Protein AF-A0A1B0A4A1-F1 (afdb_monomer)

Mean predicted aligned error: 11.74 Å

Structure (mmCIF, N/CA/C/O backbone):
data_AF-A0A1B0A4A1-F1
#
_entry.id   AF-A0A1B0A4A1-F1
#
loop_
_atom_site.group_PDB
_atom_site.id
_atom_site.type_symbol
_atom_site.label_atom_id
_atom_site.label_alt_id
_atom_site.label_comp_id
_atom_site.label_asym_id
_atom_site.label_entity_id
_atom_site.label_seq_id
_atom_site.pdbx_PDB_ins_code
_atom_site.Cartn_x
_atom_site.Cartn_y
_atom_site.Cartn_z
_atom_site.occupancy
_atom_site.B_iso_or_equiv
_atom_site.auth_seq_id
_atom_site.auth_comp_id
_atom_site.auth_asym_id
_atom_site.auth_atom_id
_atom_site.pdbx_PDB_model_num
ATOM 1 N N . MET A 1 1 ? -18.736 -12.044 -18.537 1.00 41.12 1 MET A N 1
ATOM 2 C CA . MET A 1 1 ? -18.607 -11.237 -17.303 1.00 41.12 1 MET A CA 1
ATOM 3 C C . MET A 1 1 ? -17.213 -10.632 -17.274 1.00 41.12 1 MET A C 1
ATOM 5 O O . MET A 1 1 ? -16.289 -11.232 -16.744 1.00 41.12 1 MET A O 1
ATOM 9 N N . VAL A 1 2 ? -17.040 -9.490 -17.939 1.00 41.19 2 VAL A N 1
ATOM 10 C CA . VAL A 1 2 ? -15.781 -8.736 -17.920 1.00 41.19 2 VAL A CA 1
ATOM 11 C C . VAL A 1 2 ? -15.839 -7.877 -16.665 1.00 41.19 2 VAL A C 1
ATOM 13 O O . VAL A 1 2 ? -16.572 -6.895 -16.604 1.00 41.19 2 VAL A O 1
ATOM 16 N N . MET A 1 3 ? -15.189 -8.375 -15.616 1.00 53.53 3 MET A N 1
ATOM 17 C CA . MET A 1 3 ? -15.174 -7.781 -14.285 1.00 53.53 3 MET A CA 1
ATOM 18 C C . MET A 1 3 ? -14.622 -6.361 -14.369 1.00 53.53 3 MET A C 1
ATOM 20 O O . MET A 1 3 ? -13.596 -6.142 -15.008 1.00 53.53 3 MET A O 1
ATOM 24 N N . ILE A 1 4 ? -15.260 -5.419 -13.679 1.00 61.72 4 ILE A N 1
ATOM 25 C CA . ILE A 1 4 ? -14.783 -4.040 -13.501 1.00 61.72 4 ILE A CA 1
ATOM 26 C C . ILE A 1 4 ? -13.276 -3.992 -13.177 1.00 61.72 4 ILE A C 1
ATOM 28 O O . ILE A 1 4 ? -12.560 -3.156 -13.715 1.00 61.72 4 ILE A O 1
ATOM 32 N N . GLY A 1 5 ? -12.759 -4.972 -12.426 1.00 56.25 5 GLY A N 1
ATOM 33 C CA . GLY A 1 5 ? -11.329 -5.110 -12.136 1.00 56.25 5 GLY A CA 1
ATOM 34 C C . GLY A 1 5 ? -10.420 -5.286 -13.361 1.00 56.25 5 GLY A C 1
ATOM 35 O O . GLY A 1 5 ? -9.308 -4.777 -13.353 1.00 56.25 5 GLY A O 1
ATOM 36 N N . GLY A 1 6 ? -10.869 -5.942 -14.436 1.00 55.31 6 GLY A N 1
ATOM 37 C CA . GLY A 1 6 ? -10.082 -6.078 -15.670 1.00 55.31 6 GLY A CA 1
ATOM 38 C C . GLY A 1 6 ? -9.946 -4.758 -16.433 1.00 55.31 6 GLY A C 1
ATOM 39 O O . GLY A 1 6 ? -8.881 -4.457 -16.966 1.00 55.31 6 GLY A O 1
ATOM 40 N N . ILE A 1 7 ? -11.004 -3.940 -16.425 1.00 72.06 7 ILE A N 1
ATOM 41 C CA . ILE A 1 7 ? -10.991 -2.592 -17.013 1.00 72.06 7 ILE A CA 1
ATOM 42 C C . ILE A 1 7 ? -10.063 -1.685 -16.197 1.00 72.06 7 ILE A C 1
ATOM 44 O O . ILE A 1 7 ? -9.218 -0.998 -16.764 1.00 72.06 7 ILE A O 1
ATOM 48 N N . LEU A 1 8 ? -10.165 -1.737 -14.867 1.00 69.31 8 LEU A N 1
ATOM 49 C CA . LEU A 1 8 ? -9.322 -0.946 -13.968 1.00 69.31 8 LEU A CA 1
ATOM 50 C C . LEU A 1 8 ? -7.841 -1.355 -14.049 1.00 69.31 8 LEU A C 1
ATOM 52 O O . LEU A 1 8 ? -6.975 -0.489 -14.138 1.00 69.31 8 LEU A O 1
ATOM 56 N N . MET A 1 9 ? -7.543 -2.656 -14.139 1.00 64.19 9 MET A N 1
ATOM 57 C CA . MET A 1 9 ? -6.180 -3.155 -14.360 1.00 64.19 9 MET A CA 1
ATOM 58 C C . MET A 1 9 ? -5.611 -2.680 -15.707 1.00 64.19 9 MET A C 1
ATOM 60 O O . MET A 1 9 ? -4.438 -2.318 -15.796 1.00 64.19 9 MET A O 1
ATOM 64 N N . PHE A 1 10 ? -6.431 -2.649 -16.764 1.00 69.12 10 PHE A N 1
ATOM 65 C CA . PHE A 1 10 ? -6.017 -2.118 -18.063 1.00 69.12 10 PHE A CA 1
ATOM 66 C C . PHE A 1 10 ? -5.712 -0.615 -17.998 1.00 69.12 10 PHE A C 1
ATOM 68 O O . PHE A 1 10 ? -4.720 -0.182 -18.592 1.00 69.12 10 PHE A O 1
ATOM 75 N N . MET A 1 11 ? -6.521 0.167 -17.272 1.00 69.31 11 MET A N 1
ATOM 76 C CA . MET A 1 11 ? -6.280 1.600 -17.066 1.00 69.31 11 MET A CA 1
ATOM 77 C C . MET A 1 11 ? -4.970 1.851 -16.311 1.00 69.31 11 MET A C 1
ATOM 79 O O . MET A 1 11 ? -4.174 2.675 -16.761 1.00 69.31 11 MET A O 1
ATOM 83 N N . ASP A 1 12 ? -4.689 1.093 -15.249 1.00 70.88 12 ASP A N 1
ATOM 84 C CA . ASP A 1 12 ? -3.421 1.200 -14.515 1.00 70.88 12 ASP A CA 1
ATOM 85 C C . ASP A 1 12 ? -2.209 0.854 -15.388 1.00 70.88 12 ASP A C 1
ATOM 87 O O . ASP A 1 12 ? -1.181 1.530 -15.343 1.00 70.88 12 ASP A O 1
ATOM 91 N N . ARG A 1 13 ? -2.333 -0.163 -16.245 1.00 66.69 13 ARG A N 1
ATOM 92 C CA . ARG A 1 13 ? -1.213 -0.622 -17.073 1.00 66.69 13 ARG A CA 1
ATOM 93 C C . ARG A 1 13 ? -0.955 0.248 -18.305 1.00 66.69 13 ARG A C 1
ATOM 95 O O . ARG A 1 13 ? 0.195 0.435 -18.672 1.00 66.69 13 ARG A O 1
ATOM 102 N N . ASN A 1 14 ? -1.996 0.778 -18.949 1.00 68.19 14 ASN A N 1
ATOM 103 C CA . ASN A 1 14 ? -1.857 1.484 -20.234 1.00 68.19 14 ASN A CA 1
ATOM 104 C C . ASN A 1 14 ? -1.990 3.006 -20.116 1.00 68.19 14 ASN A C 1
ATOM 106 O O . ASN A 1 14 ? -1.409 3.742 -20.916 1.00 68.19 14 ASN A O 1
ATOM 110 N N . TYR A 1 15 ? -2.765 3.489 -19.143 1.00 64.75 15 TYR A N 1
ATOM 111 C CA . TYR A 1 15 ? -3.116 4.904 -19.029 1.00 64.75 15 TYR A CA 1
ATOM 112 C C . TYR A 1 15 ? -2.288 5.620 -17.958 1.00 64.75 15 TYR A C 1
ATOM 114 O O . TYR A 1 15 ? -1.782 6.715 -18.197 1.00 64.75 15 TYR A O 1
ATOM 122 N N . VAL A 1 16 ? -2.104 4.981 -16.800 1.00 65.50 16 VAL A N 1
ATOM 123 C CA . VAL A 1 16 ? -1.441 5.574 -15.628 1.00 65.50 16 VAL A CA 1
ATOM 124 C C . VAL A 1 16 ? 0.080 5.628 -15.797 1.00 65.50 16 VAL A C 1
ATOM 126 O O . VAL A 1 16 ? 0.679 6.676 -15.556 1.00 65.50 16 VAL A O 1
ATOM 129 N N . GLN A 1 17 ? 0.704 4.561 -16.317 1.00 58.97 17 GLN A N 1
ATOM 130 C CA . GLN A 1 17 ? 2.160 4.508 -16.542 1.00 58.97 17 GLN A CA 1
ATOM 131 C C . GLN A 1 17 ? 2.690 5.617 -17.473 1.00 58.97 17 GLN A C 1
ATOM 133 O O . GLN A 1 17 ? 3.850 6.003 -17.363 1.00 58.97 17 GLN A O 1
ATOM 138 N N . ASN A 1 18 ? 1.845 6.149 -18.363 1.00 56.91 18 ASN A N 1
ATOM 139 C CA . ASN A 1 18 ? 2.233 7.138 -19.372 1.00 56.91 18 ASN A CA 1
ATOM 140 C C . ASN A 1 18 ? 1.944 8.594 -18.976 1.00 56.91 18 ASN A C 1
ATOM 142 O O . ASN A 1 18 ? 2.337 9.501 -19.708 1.00 56.91 18 ASN A O 1
ATOM 146 N N . ARG A 1 19 ? 1.219 8.842 -17.876 1.00 59.88 19 ARG A N 1
ATOM 147 C CA . ARG A 1 19 ? 0.721 10.190 -17.538 1.00 59.88 19 ARG A CA 1
ATOM 148 C C . ARG A 1 19 ? 1.053 10.682 -16.132 1.00 59.88 19 ARG A C 1
ATOM 150 O O . ARG A 1 19 ? 0.580 11.752 -15.771 1.00 59.88 19 ARG A O 1
ATOM 157 N N . ASP A 1 20 ? 1.859 9.939 -15.376 1.00 63.09 20 ASP A N 1
ATOM 158 C CA . ASP A 1 20 ? 2.263 10.287 -14.001 1.00 63.09 20 ASP A CA 1
ATOM 159 C C . ASP A 1 20 ? 1.067 10.629 -13.088 1.00 63.09 20 ASP A C 1
ATOM 161 O O . ASP A 1 20 ? 1.114 11.506 -12.229 1.00 63.09 20 ASP A O 1
ATOM 165 N N . VAL A 1 21 ? -0.055 9.947 -13.323 1.00 72.56 21 VAL A N 1
ATOM 166 C CA . VAL A 1 21 ? -1.274 10.065 -12.518 1.00 72.56 21 VAL A CA 1
ATOM 167 C C . VAL A 1 21 ? -1.310 8.958 -11.466 1.00 72.56 21 VAL A C 1
ATOM 169 O O . VAL A 1 21 ? -0.591 7.966 -11.562 1.00 72.56 21 VAL A O 1
ATOM 172 N N . GLU A 1 22 ? -2.133 9.122 -10.432 1.00 68.38 22 GLU A N 1
ATOM 173 C CA . GLU A 1 22 ? -2.348 8.065 -9.441 1.00 68.38 22 GLU A CA 1
ATOM 174 C C . GLU A 1 22 ? -2.987 6.834 -10.086 1.00 68.38 22 GLU A C 1
ATOM 176 O O . GLU A 1 22 ? -3.870 6.954 -10.937 1.00 68.38 22 GLU A O 1
ATOM 181 N N . ASN A 1 23 ? -2.566 5.647 -9.644 1.00 75.00 23 ASN A N 1
ATOM 182 C CA . ASN A 1 23 ? -3.240 4.410 -10.020 1.00 75.00 23 ASN A CA 1
ATOM 183 C C . ASN A 1 23 ? -4.640 4.342 -9.390 1.00 75.00 23 ASN A C 1
ATOM 185 O O . ASN A 1 23 ? -4.958 5.058 -8.436 1.00 75.00 23 ASN A O 1
ATOM 189 N N . VAL A 1 24 ? -5.488 3.471 -9.927 1.00 79.12 24 VAL A N 1
ATOM 190 C CA . VAL A 1 24 ? -6.884 3.320 -9.510 1.00 79.12 24 VAL A CA 1
ATOM 191 C C . VAL A 1 24 ? -6.991 2.998 -8.020 1.00 79.12 24 VAL A C 1
ATOM 193 O O . VAL A 1 24 ? -7.888 3.510 -7.353 1.00 79.12 24 VAL A O 1
ATOM 196 N N . TYR A 1 25 ? -6.074 2.192 -7.480 1.00 72.94 25 TYR A N 1
ATOM 197 C CA . TYR A 1 25 ? -6.032 1.875 -6.050 1.00 72.94 25 TYR A CA 1
ATOM 198 C C . TYR A 1 25 ? -5.821 3.130 -5.190 1.00 72.94 25 TYR A C 1
ATOM 200 O O . TYR A 1 25 ? -6.608 3.420 -4.289 1.00 72.94 25 TYR A O 1
ATOM 208 N N . ASN A 1 26 ? -4.808 3.930 -5.517 1.00 69.56 26 ASN A N 1
ATOM 209 C CA . ASN A 1 26 ? -4.506 5.182 -4.835 1.00 69.56 26 ASN A CA 1
ATOM 210 C C . ASN A 1 26 ? -5.630 6.200 -4.990 1.00 69.56 26 ASN A C 1
ATOM 212 O O . ASN A 1 26 ? -6.000 6.846 -4.013 1.00 69.56 26 ASN A O 1
ATOM 216 N N . LEU A 1 27 ? -6.199 6.322 -6.191 1.00 78.19 27 LEU A N 1
ATOM 217 C CA . LEU A 1 27 ? -7.336 7.198 -6.444 1.00 78.19 27 LEU A CA 1
ATOM 218 C C . LEU A 1 27 ? -8.549 6.774 -5.611 1.00 78.19 27 LEU A C 1
ATOM 220 O O . LEU A 1 27 ? -9.192 7.617 -4.992 1.00 78.19 27 LEU A O 1
ATOM 224 N N . GLY A 1 28 ? -8.821 5.470 -5.533 1.00 75.81 28 GLY A N 1
ATOM 225 C CA . GLY A 1 28 ? -9.878 4.912 -4.695 1.00 75.81 28 GLY A CA 1
ATOM 226 C C . GLY A 1 28 ? -9.681 5.252 -3.221 1.00 75.81 28 GLY A C 1
ATOM 227 O O . GLY A 1 28 ? -10.636 5.600 -2.535 1.00 75.81 28 GLY A O 1
ATOM 228 N N . LEU A 1 29 ? -8.441 5.239 -2.742 1.00 68.56 29 LEU A N 1
ATOM 229 C CA . LEU A 1 29 ? -8.137 5.586 -1.358 1.00 68.56 29 LEU A CA 1
ATOM 230 C C . LEU A 1 29 ? -8.165 7.094 -1.090 1.00 68.56 29 LEU A C 1
ATOM 232 O O . LEU A 1 29 ? -8.532 7.504 0.008 1.00 68.56 29 LEU A O 1
ATOM 236 N N . ILE A 1 30 ? -7.825 7.924 -2.078 1.00 69.50 30 ILE A N 1
ATOM 237 C CA . ILE A 1 30 ? -8.013 9.381 -2.019 1.00 69.50 30 ILE A CA 1
ATOM 238 C C . ILE A 1 30 ? -9.509 9.715 -1.954 1.00 69.50 30 ILE A C 1
ATOM 240 O O . ILE A 1 30 ? -9.915 10.517 -1.118 1.00 69.50 30 ILE A O 1
ATOM 244 N N . LEU A 1 31 ? -10.334 9.058 -2.772 1.00 74.31 31 LEU A N 1
ATOM 245 C CA . LEU A 1 31 ? -11.788 9.225 -2.747 1.00 74.31 31 LEU A CA 1
ATOM 246 C C . LEU A 1 31 ? -12.389 8.718 -1.432 1.00 74.31 31 LEU A C 1
ATOM 248 O O . LEU A 1 31 ? -13.187 9.413 -0.815 1.00 74.31 31 LEU A O 1
ATOM 252 N N . PHE A 1 32 ? -11.964 7.545 -0.954 1.00 68.94 32 PHE A N 1
ATOM 253 C CA . PHE A 1 32 ? -12.383 7.016 0.346 1.00 68.94 32 PHE A CA 1
ATOM 254 C C . PHE A 1 32 ? -11.999 7.964 1.488 1.00 68.94 32 PHE A C 1
ATOM 256 O O . PHE A 1 32 ? -12.792 8.209 2.396 1.00 68.94 32 PHE A O 1
ATOM 263 N N . ARG A 1 33 ? -10.803 8.558 1.430 1.00 67.81 33 ARG A N 1
ATOM 264 C CA . ARG A 1 33 ? -10.401 9.602 2.369 1.00 67.81 33 ARG A CA 1
ATOM 265 C C . ARG A 1 33 ? -11.352 10.794 2.318 1.00 67.81 33 ARG A C 1
ATOM 267 O O . ARG A 1 33 ? -11.809 11.223 3.372 1.00 67.81 33 ARG A O 1
ATOM 274 N N . ASP A 1 34 ? -11.546 11.382 1.143 1.00 68.62 34 ASP A N 1
ATOM 275 C CA . ASP A 1 34 ? -12.239 12.667 1.005 1.00 68.62 34 ASP A CA 1
ATOM 276 C C . ASP A 1 34 ? -13.731 12.558 1.290 1.00 68.62 34 ASP A C 1
ATOM 278 O O . ASP A 1 34 ? -14.272 13.383 2.022 1.00 68.62 34 ASP A O 1
ATOM 282 N N . GLU A 1 35 ? -14.367 11.514 0.772 1.00 72.69 35 GLU A N 1
ATOM 283 C CA . GLU A 1 35 ? -15.818 11.356 0.833 1.00 72.69 35 GLU A CA 1
ATOM 284 C C . GLU A 1 35 ? -16.278 10.631 2.098 1.00 72.69 35 GLU A C 1
ATOM 286 O O . GLU A 1 35 ? -17.369 10.887 2.600 1.00 72.69 35 GLU A O 1
ATOM 291 N N . ILE A 1 36 ? -15.457 9.718 2.630 1.00 66.94 36 ILE A N 1
ATOM 292 C CA . ILE A 1 36 ? -15.834 8.895 3.783 1.00 66.94 36 ILE A CA 1
ATOM 293 C C . ILE A 1 36 ? -15.049 9.356 5.008 1.00 66.94 36 ILE A C 1
ATOM 295 O O . ILE A 1 36 ? -15.619 9.984 5.895 1.00 66.94 36 ILE A O 1
ATOM 299 N N . VAL A 1 37 ? -13.734 9.136 5.065 1.00 63.84 37 VAL A N 1
ATOM 300 C CA . VAL A 1 37 ? -12.958 9.343 6.307 1.00 63.84 37 VAL A CA 1
ATOM 301 C C . VAL A 1 37 ? -13.006 10.790 6.809 1.00 63.84 37 VAL A C 1
ATOM 303 O O . VAL A 1 37 ? -13.223 11.009 8.002 1.00 63.84 37 VAL A O 1
ATOM 306 N N . ARG A 1 38 ? -12.832 11.776 5.919 1.00 63.59 38 ARG A N 1
ATOM 307 C CA . ARG A 1 38 ? -12.857 13.209 6.259 1.00 63.59 38 ARG A CA 1
ATOM 308 C C . ARG A 1 38 ? -14.251 13.712 6.606 1.00 63.59 38 ARG A C 1
ATOM 310 O O . ARG A 1 38 ? -14.362 14.625 7.417 1.00 63.59 38 ARG A O 1
ATOM 317 N N . TYR A 1 39 ? -15.293 13.144 6.005 1.00 59.47 39 TYR A N 1
ATOM 318 C CA . TYR A 1 39 ? -16.658 13.608 6.228 1.00 59.47 39 TYR A CA 1
ATOM 319 C C . TYR A 1 39 ? -17.255 13.065 7.531 1.00 59.47 39 TYR A C 1
ATOM 321 O O . TYR A 1 39 ? -17.965 13.788 8.226 1.00 59.47 39 TYR A O 1
ATOM 329 N N . CYS A 1 40 ? -16.956 11.815 7.905 1.00 54.50 40 CYS A N 1
ATOM 330 C CA . CYS A 1 40 ? -17.569 11.184 9.079 1.00 54.50 40 CYS A CA 1
ATOM 331 C C . CYS A 1 40 ? -16.627 10.960 10.270 1.00 54.50 40 CYS A C 1
ATOM 333 O O . CYS A 1 40 ? -17.044 10.337 11.246 1.00 54.50 40 CYS A O 1
ATOM 335 N N . ASN A 1 41 ? -15.377 11.451 10.227 1.00 64.75 41 ASN A N 1
ATOM 336 C CA . ASN A 1 41 ? -14.353 11.165 11.242 1.00 64.75 41 ASN A CA 1
ATOM 337 C C . ASN A 1 41 ? -14.264 9.657 11.555 1.00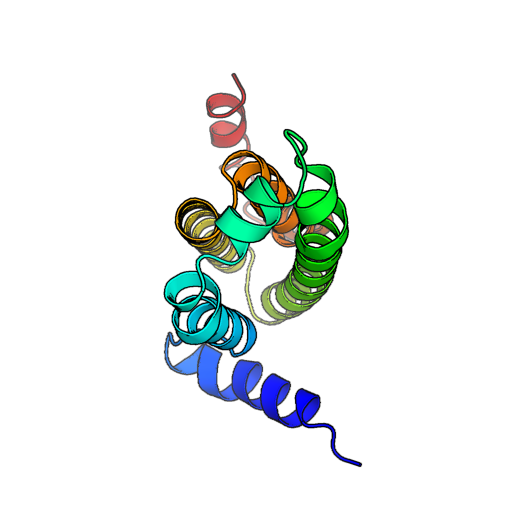 64.75 41 ASN A C 1
ATOM 339 O O . ASN A 1 41 ? -13.950 9.284 12.680 1.00 64.75 41 ASN A O 1
ATOM 343 N N . ALA A 1 42 ? -14.560 8.768 10.596 1.00 64.50 42 ALA A N 1
ATOM 344 C CA . ALA A 1 42 ? -14.785 7.344 10.867 1.00 64.50 42 ALA A CA 1
ATOM 345 C C . ALA A 1 42 ? -13.611 6.659 11.576 1.00 64.50 42 ALA A C 1
ATOM 347 O O . ALA A 1 42 ? -13.844 5.841 12.459 1.00 64.50 42 ALA A O 1
ATOM 348 N N . CYS A 1 43 ? -12.363 7.013 11.251 1.00 62.84 43 CYS A N 1
ATOM 349 C CA . CYS A 1 43 ? -11.195 6.489 11.962 1.00 62.84 43 CYS A CA 1
ATOM 350 C C . CYS A 1 43 ? -11.197 6.932 13.434 1.00 62.84 43 CYS A C 1
ATOM 352 O O . CYS A 1 43 ? -11.067 6.100 14.325 1.00 62.84 43 CYS A O 1
ATOM 354 N N . GLN A 1 44 ? -11.439 8.218 13.710 1.00 67.19 44 GLN A N 1
ATOM 355 C CA . GLN A 1 44 ? -11.613 8.732 15.076 1.00 67.19 44 GLN A CA 1
ATOM 356 C C . GLN A 1 44 ? -12.834 8.124 15.776 1.00 67.19 44 GLN A C 1
ATOM 358 O O . GLN A 1 44 ? -12.764 7.809 16.960 1.00 67.19 44 GLN A O 1
ATOM 363 N N . MET A 1 45 ? -13.937 7.914 15.059 1.00 69.50 45 MET A N 1
ATOM 364 C CA . MET A 1 45 ? -15.150 7.281 15.566 1.00 69.50 45 MET A CA 1
ATOM 365 C C . MET A 1 45 ? -14.896 5.819 15.942 1.00 69.50 45 MET A C 1
ATOM 367 O O . MET A 1 45 ? -15.267 5.423 17.037 1.00 69.50 45 MET A O 1
ATOM 371 N N . LEU A 1 46 ? -14.219 5.030 15.103 1.00 62.25 46 LEU A N 1
ATOM 372 C CA . LEU A 1 46 ? -13.831 3.648 15.412 1.00 62.25 46 LEU A CA 1
ATOM 373 C C . LEU A 1 46 ? -12.867 3.588 16.604 1.00 62.25 46 LEU A C 1
ATOM 375 O O . LEU A 1 46 ? -13.006 2.714 17.458 1.00 62.25 46 LEU A O 1
ATOM 379 N N . MET A 1 47 ? -11.948 4.552 16.705 1.00 65.81 47 MET A N 1
ATOM 380 C CA . MET A 1 47 ? -11.062 4.701 17.864 1.00 65.81 47 MET A CA 1
ATOM 381 C C . MET A 1 47 ? -11.812 5.124 19.144 1.00 65.81 47 MET A C 1
ATOM 383 O O . MET A 1 47 ? -11.366 4.792 20.236 1.00 65.81 47 MET A O 1
ATOM 387 N N . THR A 1 48 ? -12.953 5.819 19.025 1.00 61.00 48 THR A N 1
ATOM 388 C CA . THR A 1 48 ? -13.774 6.311 20.155 1.00 61.00 48 THR A CA 1
ATOM 389 C C . THR A 1 48 ? -14.861 5.313 20.589 1.00 61.00 48 THR A C 1
ATOM 391 O O . THR A 1 48 ? -15.165 5.212 21.775 1.00 61.00 48 THR A O 1
ATOM 394 N N . LEU A 1 49 ? -15.451 4.562 19.648 1.00 59.25 49 LEU A N 1
ATOM 395 C CA . LEU A 1 49 ? -16.470 3.529 19.895 1.00 59.25 49 LEU A CA 1
ATOM 396 C C . LEU A 1 49 ? -15.882 2.295 20.583 1.00 59.25 49 LEU A C 1
ATOM 398 O O . LEU A 1 49 ? -16.569 1.626 21.356 1.00 59.25 49 LEU A O 1
ATOM 402 N N . GLY A 1 50 ? -14.605 2.004 20.337 1.00 54.53 50 GLY A N 1
ATOM 403 C CA . GLY A 1 50 ? -13.846 1.108 21.191 1.00 54.53 50 GLY A CA 1
ATOM 404 C C . GLY A 1 50 ? -13.559 1.817 22.506 1.00 54.53 50 GLY A C 1
ATOM 405 O O . GLY A 1 50 ? -12.589 2.559 22.579 1.00 54.53 50 GLY A O 1
ATOM 406 N N . ILE A 1 51 ? -14.390 1.598 23.531 1.00 50.44 51 ILE A N 1
ATOM 407 C CA . ILE A 1 51 ? -14.180 2.059 24.916 1.00 50.44 51 ILE A CA 1
ATOM 408 C C . ILE A 1 51 ? -12.700 1.845 25.289 1.00 50.44 51 ILE A C 1
ATOM 410 O O . ILE A 1 51 ? -12.287 0.730 25.599 1.00 50.44 51 ILE A O 1
ATOM 414 N N . ASN A 1 52 ? -11.887 2.900 25.186 1.00 52.31 52 ASN A N 1
ATOM 415 C CA . ASN A 1 52 ? -10.436 2.895 25.404 1.00 52.31 52 ASN A CA 1
ATOM 416 C C . ASN A 1 52 ? -9.641 1.775 24.689 1.00 52.31 52 ASN A C 1
ATOM 418 O O . ASN A 1 52 ? -8.623 1.323 25.218 1.00 52.31 52 ASN A O 1
ATOM 422 N N . SER A 1 53 ? -10.070 1.296 23.513 1.00 61.62 53 SER A N 1
ATOM 423 C CA . SER A 1 53 ? -9.386 0.183 22.842 1.00 61.62 53 SER A CA 1
ATOM 424 C C . SER A 1 53 ? -9.340 0.290 21.320 1.00 61.62 53 SER A C 1
ATOM 426 O O . SER A 1 53 ? -10.365 0.367 20.647 1.00 61.62 53 SER A O 1
ATOM 428 N N . ARG A 1 54 ? -8.126 0.151 20.770 1.00 73.12 54 ARG A N 1
ATOM 429 C CA . ARG A 1 54 ? -7.814 0.062 19.331 1.00 73.12 54 ARG A CA 1
ATOM 430 C C . ARG A 1 54 ? -8.369 -1.206 18.660 1.00 73.12 54 ARG A C 1
ATOM 432 O O . ARG A 1 54 ? -8.150 -1.410 17.475 1.00 73.12 54 ARG A O 1
ATOM 439 N N . LEU A 1 55 ? -9.068 -2.083 19.387 1.00 71.94 55 LEU A N 1
ATOM 440 C CA . LEU A 1 55 ? -9.522 -3.388 18.891 1.00 71.94 55 LEU A CA 1
ATOM 441 C C . LEU A 1 55 ? -10.480 -3.301 17.695 1.00 71.94 55 LEU A C 1
ATOM 443 O O . LEU A 1 55 ? -10.315 -4.080 16.760 1.00 71.94 55 LEU A O 1
ATOM 447 N N . ALA A 1 56 ? -11.443 -2.374 17.704 1.00 71.19 56 ALA A N 1
ATOM 448 C CA . ALA A 1 56 ? -12.390 -2.216 16.594 1.00 71.19 56 ALA A CA 1
ATOM 449 C C . ALA A 1 56 ? -11.672 -1.724 15.328 1.00 71.19 56 ALA A C 1
ATOM 451 O O . ALA A 1 56 ? -11.742 -2.361 14.284 1.00 71.19 56 ALA A O 1
ATOM 452 N N . TYR A 1 57 ? -10.874 -0.658 15.445 1.00 79.44 57 TYR A N 1
ATOM 453 C CA . TYR A 1 57 ? -10.036 -0.171 14.346 1.00 79.44 57 TYR A CA 1
ATOM 454 C C . TYR A 1 57 ? -9.057 -1.248 13.846 1.00 79.44 57 TYR A C 1
ATOM 456 O O . TYR A 1 57 ? -8.960 -1.499 12.648 1.00 79.44 57 TYR A O 1
ATOM 464 N N . GLY A 1 58 ? -8.371 -1.929 14.763 1.00 79.88 58 GLY A N 1
ATOM 465 C CA . GLY A 1 58 ? -7.392 -2.969 14.461 1.00 79.88 58 GLY A CA 1
ATOM 466 C C . GLY A 1 58 ? -7.991 -4.154 13.697 1.00 79.88 58 GLY A C 1
ATOM 467 O O . GLY A 1 58 ? -7.423 -4.621 12.712 1.00 79.88 58 GLY A O 1
ATOM 468 N N . ASN A 1 59 ? -9.141 -4.656 14.150 1.00 77.94 59 ASN A N 1
ATOM 469 C CA . ASN A 1 59 ? -9.767 -5.841 13.566 1.00 77.94 59 ASN A CA 1
ATOM 470 C C . ASN A 1 59 ? -10.585 -5.530 12.315 1.00 77.94 59 ASN A C 1
ATOM 472 O O . ASN A 1 59 ? -10.465 -6.260 11.332 1.00 77.94 59 ASN A O 1
ATOM 476 N N . ASP A 1 60 ? -11.382 -4.465 12.345 1.00 75.94 60 ASP A N 1
ATOM 477 C CA . ASP A 1 60 ? -12.382 -4.208 11.308 1.00 75.94 60 ASP A CA 1
ATOM 478 C C . ASP A 1 60 ? -11.818 -3.366 10.159 1.00 75.94 60 ASP A C 1
ATOM 480 O O . ASP A 1 60 ? -12.354 -3.401 9.052 1.00 75.94 60 ASP A O 1
ATOM 484 N N . PHE A 1 61 ? -10.722 -2.634 10.396 1.00 81.62 61 PHE A N 1
ATOM 485 C CA . PHE A 1 61 ? -10.107 -1.765 9.396 1.00 81.62 61 PHE A CA 1
ATOM 486 C C . PHE A 1 61 ? -8.631 -2.086 9.132 1.00 81.62 61 PHE A C 1
ATOM 488 O O . PHE A 1 61 ? -8.282 -2.417 8.004 1.00 81.62 61 PHE A O 1
ATOM 495 N N . GLU A 1 62 ? -7.755 -2.025 10.136 1.00 85.50 62 GLU A N 1
ATOM 496 C CA . GLU A 1 62 ? -6.304 -2.115 9.922 1.00 85.50 62 GLU A CA 1
ATOM 497 C C . GLU A 1 62 ? -5.879 -3.460 9.327 1.00 85.50 62 GLU A C 1
ATOM 499 O O . GLU A 1 62 ? -5.190 -3.489 8.312 1.00 85.50 62 GLU A O 1
ATOM 504 N N . LYS A 1 63 ? -6.299 -4.583 9.918 1.00 86.50 63 LYS A N 1
ATOM 505 C CA . LYS A 1 63 ? -5.973 -5.919 9.396 1.00 86.50 63 LYS A CA 1
ATOM 506 C C . LYS A 1 63 ? -6.422 -6.124 7.943 1.00 86.50 63 LYS A C 1
ATOM 508 O O . LYS A 1 63 ? -5.578 -6.521 7.135 1.00 86.50 63 LYS A O 1
ATOM 513 N N . PRO A 1 64 ? -7.699 -5.889 7.573 1.00 85.06 64 PRO A N 1
ATOM 514 C CA . PRO A 1 64 ? -8.118 -6.043 6.183 1.00 85.06 64 PRO A CA 1
ATOM 515 C C . PRO A 1 64 ? -7.430 -5.035 5.254 1.00 85.06 64 PRO A C 1
ATOM 517 O O . PRO A 1 64 ? -7.065 -5.412 4.141 1.00 85.06 64 PRO A O 1
ATOM 520 N N . PHE A 1 65 ? -7.182 -3.803 5.713 1.00 85.81 65 PHE A N 1
ATOM 521 C CA . PHE A 1 65 ? -6.429 -2.798 4.962 1.00 85.81 65 PHE A CA 1
ATOM 522 C C . PHE A 1 65 ? -5.002 -3.269 4.652 1.00 85.81 65 PHE A C 1
ATOM 524 O O . PHE A 1 65 ? -4.615 -3.306 3.487 1.00 85.81 65 PHE A O 1
ATOM 531 N N . LEU A 1 66 ? -4.238 -3.702 5.660 1.00 88.19 66 LEU A N 1
ATOM 532 C CA . LEU A 1 66 ? -2.865 -4.183 5.483 1.00 88.19 66 LEU A CA 1
ATOM 533 C C . LEU A 1 66 ? -2.811 -5.428 4.588 1.00 88.19 66 LEU A C 1
ATOM 535 O O . LEU A 1 66 ? -1.945 -5.522 3.722 1.00 88.19 66 LEU A O 1
ATOM 539 N N . ALA A 1 67 ? -3.760 -6.358 4.739 1.00 86.38 67 ALA A N 1
ATOM 540 C CA . ALA A 1 67 ? -3.842 -7.545 3.888 1.00 86.38 67 ALA A CA 1
ATOM 541 C C . ALA A 1 67 ? -4.119 -7.192 2.416 1.00 86.38 67 ALA A C 1
ATOM 543 O O . ALA A 1 67 ? -3.535 -7.788 1.507 1.00 86.38 67 ALA A O 1
ATOM 544 N N . GLN A 1 68 ? -4.995 -6.216 2.168 1.00 85.38 68 GLN A N 1
ATOM 545 C CA . GLN A 1 68 ? -5.298 -5.756 0.816 1.00 85.38 68 GLN A CA 1
ATOM 546 C C . GLN A 1 68 ? -4.136 -4.956 0.211 1.00 85.38 68 GLN A C 1
ATOM 548 O O . GLN A 1 68 ? -3.803 -5.179 -0.954 1.00 85.38 68 GLN A O 1
ATOM 553 N N . SER A 1 69 ? -3.479 -4.102 1.003 1.00 87.31 69 SER A N 1
ATOM 554 C CA . SER A 1 69 ? -2.245 -3.409 0.618 1.00 87.31 69 SER A CA 1
ATOM 555 C C . SER A 1 69 ? -1.147 -4.401 0.236 1.00 87.31 69 SER A C 1
ATOM 557 O O . SER A 1 69 ? -0.531 -4.240 -0.814 1.00 87.31 69 SER A O 1
ATOM 559 N N . ALA A 1 70 ? -0.955 -5.473 1.008 1.00 87.62 70 ALA A N 1
ATOM 560 C CA . ALA A 1 70 ? 0.033 -6.506 0.699 1.00 87.62 70 ALA A CA 1
ATOM 561 C C . ALA A 1 70 ? -0.247 -7.182 -0.655 1.00 87.62 70 ALA A C 1
ATOM 563 O O . ALA A 1 70 ? 0.606 -7.263 -1.541 1.00 87.62 70 ALA A O 1
ATOM 564 N N . ALA A 1 71 ? -1.497 -7.604 -0.876 1.00 86.06 71 ALA A N 1
ATOM 565 C CA . ALA A 1 71 ? -1.906 -8.192 -2.151 1.00 86.06 71 ALA A CA 1
ATOM 566 C C . ALA A 1 71 ? -1.695 -7.230 -3.335 1.00 86.06 71 ALA A C 1
ATOM 568 O O . ALA A 1 71 ? -1.279 -7.659 -4.415 1.00 86.06 71 ALA A O 1
ATOM 569 N N . PHE A 1 72 ? -1.957 -5.937 -3.124 1.00 84.88 72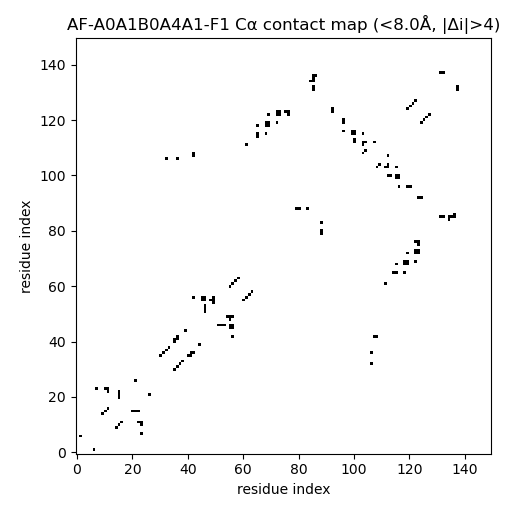 PHE A N 1
ATOM 570 C CA . PHE A 1 72 ? -1.738 -4.895 -4.117 1.00 84.88 72 PHE A CA 1
ATOM 571 C C . PHE A 1 72 ? -0.246 -4.721 -4.446 1.00 84.88 72 PHE A C 1
ATOM 573 O O . PHE A 1 72 ? 0.135 -4.839 -5.614 1.00 84.88 72 PHE A O 1
ATOM 580 N N . TYR A 1 73 ? 0.611 -4.503 -3.443 1.00 86.12 73 TYR A N 1
ATOM 581 C CA . TYR A 1 73 ? 2.042 -4.265 -3.664 1.00 86.12 73 TYR A CA 1
ATOM 582 C C . TYR A 1 73 ? 2.766 -5.494 -4.205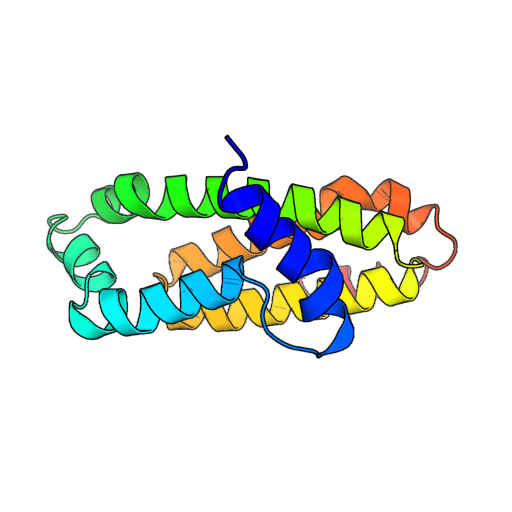 1.00 86.12 73 TYR A C 1
ATOM 584 O O . TYR A 1 73 ? 3.643 -5.355 -5.055 1.00 86.12 73 TYR A O 1
ATOM 592 N N . LYS A 1 74 ? 2.332 -6.700 -3.831 1.00 86.19 74 LYS A N 1
ATOM 593 C CA . LYS A 1 74 ? 2.830 -7.945 -4.422 1.00 86.19 74 LYS A CA 1
ATOM 594 C C . LYS A 1 74 ? 2.522 -8.065 -5.915 1.00 86.19 74 LYS A C 1
ATOM 596 O O . LYS A 1 74 ? 3.292 -8.666 -6.659 1.00 86.19 74 LYS A O 1
ATOM 601 N N . PHE A 1 75 ? 1.382 -7.552 -6.372 1.00 83.31 75 PHE A N 1
ATOM 602 C CA . PHE A 1 75 ? 1.062 -7.523 -7.799 1.00 83.31 75 PHE A CA 1
ATOM 603 C C . PHE A 1 75 ? 1.825 -6.403 -8.520 1.00 83.31 75 PHE A C 1
ATOM 605 O O . PHE A 1 75 ? 2.373 -6.619 -9.602 1.00 83.31 75 PHE A O 1
ATOM 612 N N . GLU A 1 76 ? 1.908 -5.222 -7.904 1.00 83.94 76 GLU A N 1
ATOM 613 C CA . GLU A 1 76 ? 2.629 -4.068 -8.448 1.00 83.94 76 GLU A CA 1
ATOM 614 C C . GLU A 1 76 ? 4.133 -4.347 -8.618 1.00 83.94 76 GLU A C 1
ATOM 616 O O . GLU A 1 76 ? 4.703 -3.998 -9.656 1.00 83.94 76 GLU A O 1
ATOM 621 N N . SER A 1 77 ? 4.767 -5.048 -7.669 1.00 84.69 77 SER A N 1
ATOM 622 C CA . SER A 1 77 ? 6.186 -5.420 -7.754 1.00 84.69 77 SER A CA 1
ATOM 623 C C . SER A 1 77 ? 6.492 -6.262 -8.993 1.00 84.69 77 SER A C 1
ATOM 625 O O . SER A 1 77 ? 7.487 -6.021 -9.675 1.00 84.69 77 SER A O 1
ATOM 627 N N . GLN A 1 78 ? 5.610 -7.202 -9.348 1.00 83.56 78 GLN A N 1
ATOM 628 C CA . GLN A 1 78 ? 5.768 -8.055 -10.530 1.00 83.56 78 GLN A CA 1
ATOM 629 C C . GLN A 1 78 ? 5.724 -7.242 -11.826 1.00 83.56 78 GLN A C 1
ATOM 631 O O . GLN A 1 78 ? 6.521 -7.481 -12.732 1.00 83.56 78 GLN A O 1
ATOM 636 N N . ILE A 1 79 ? 4.835 -6.247 -11.904 1.00 81.19 79 ILE A N 1
ATOM 637 C CA . ILE A 1 79 ? 4.776 -5.322 -13.044 1.00 81.19 79 ILE A CA 1
ATOM 638 C C . ILE A 1 79 ? 6.065 -4.501 -13.114 1.00 81.19 79 ILE A C 1
ATOM 640 O O . ILE A 1 79 ? 6.682 -4.384 -14.171 1.00 81.19 79 ILE A O 1
ATOM 644 N N . PHE A 1 80 ? 6.513 -3.960 -11.980 1.00 78.50 80 PHE A N 1
ATOM 645 C CA . PHE A 1 80 ? 7.723 -3.149 -11.936 1.00 78.50 80 PHE A CA 1
ATOM 646 C C . PHE A 1 80 ? 8.969 -3.945 -12.341 1.00 78.50 80 PHE A C 1
ATOM 648 O O . PHE A 1 80 ? 9.806 -3.403 -13.062 1.00 78.50 80 PHE A O 1
ATOM 655 N N . LEU A 1 81 ? 9.083 -5.209 -11.929 1.00 80.31 81 LEU A N 1
ATOM 656 C CA . LEU A 1 81 ? 10.191 -6.090 -12.305 1.00 80.31 81 LEU A CA 1
ATOM 657 C C . LEU A 1 81 ? 10.165 -6.487 -13.786 1.00 80.31 81 LEU A C 1
ATOM 659 O O . LEU A 1 81 ? 11.228 -6.641 -14.382 1.00 80.31 81 LEU A O 1
ATOM 663 N N . ALA A 1 82 ? 8.980 -6.650 -14.381 1.00 80.56 82 ALA A N 1
ATOM 664 C CA . ALA A 1 82 ? 8.845 -6.988 -15.798 1.00 80.56 82 ALA A CA 1
ATOM 665 C C . ALA A 1 82 ? 9.228 -5.815 -16.718 1.00 80.56 82 ALA A C 1
ATOM 667 O O . ALA A 1 82 ? 9.852 -6.024 -17.757 1.00 80.56 82 ALA A O 1
ATOM 668 N N . ASP A 1 83 ? 8.884 -4.589 -16.313 1.00 75.12 83 ASP A N 1
ATOM 669 C CA . ASP A 1 83 ? 8.972 -3.409 -17.178 1.00 75.12 83 ASP A CA 1
ATOM 670 C C . ASP A 1 83 ? 10.224 -2.539 -16.925 1.00 75.12 83 ASP A C 1
ATOM 672 O O . ASP A 1 83 ? 10.443 -1.560 -17.639 1.00 75.12 83 ASP A O 1
ATOM 676 N N . ASN A 1 84 ? 11.045 -2.821 -15.898 1.00 74.31 84 ASN A N 1
ATOM 677 C CA . ASN A 1 84 ? 12.138 -1.925 -15.481 1.00 74.31 84 ASN A CA 1
ATOM 678 C C . ASN A 1 84 ? 13.451 -2.660 -15.161 1.00 74.31 84 ASN A C 1
ATOM 680 O O . ASN A 1 84 ? 13.468 -3.785 -14.674 1.00 74.31 84 ASN A O 1
ATOM 684 N N . ASN A 1 85 ? 14.580 -1.973 -15.366 1.00 78.56 85 ASN A N 1
ATOM 685 C CA . ASN A 1 85 ? 15.888 -2.422 -14.876 1.00 78.56 85 ASN A CA 1
ATOM 686 C C . ASN A 1 85 ? 16.083 -2.075 -13.382 1.00 78.56 85 ASN A C 1
ATOM 688 O O . ASN A 1 85 ? 15.335 -1.276 -12.813 1.00 78.56 85 ASN A O 1
ATOM 692 N N . ALA A 1 86 ? 17.119 -2.634 -12.745 1.00 76.19 86 ALA A N 1
ATOM 693 C CA . ALA A 1 86 ? 17.329 -2.528 -11.295 1.00 76.19 86 ALA A CA 1
ATOM 694 C C . ALA A 1 86 ? 17.393 -1.091 -10.750 1.00 76.19 86 ALA A C 1
ATOM 696 O O . ALA A 1 86 ? 16.921 -0.828 -9.643 1.00 76.19 86 ALA A O 1
ATOM 697 N N . SER A 1 87 ? 17.990 -0.154 -11.496 1.00 76.25 87 SER A N 1
ATOM 698 C CA . SER A 1 87 ? 18.150 1.230 -11.034 1.00 76.25 87 SER A CA 1
ATOM 699 C C . SER A 1 87 ? 16.837 2.009 -11.102 1.00 76.25 87 SER A C 1
ATOM 701 O O . SER A 1 87 ? 16.540 2.780 -10.189 1.00 76.25 87 SER A O 1
ATOM 703 N N . VAL A 1 88 ? 16.028 1.777 -12.140 1.00 82.00 88 VAL A N 1
ATOM 704 C CA . VAL A 1 88 ? 14.689 2.367 -12.272 1.00 82.00 88 VAL A CA 1
ATOM 705 C C . VAL A 1 88 ? 13.727 1.748 -11.259 1.00 82.00 88 VAL A C 1
ATOM 707 O O . VAL A 1 88 ? 12.987 2.482 -10.607 1.00 82.00 88 VAL A O 1
ATOM 710 N N . TYR A 1 89 ? 13.786 0.426 -11.071 1.00 81.69 89 TYR A N 1
ATOM 711 C CA . TYR A 1 89 ? 13.005 -0.283 -10.057 1.00 81.69 89 TYR A CA 1
ATOM 712 C C . TYR A 1 89 ? 13.238 0.311 -8.666 1.00 81.69 89 TYR A C 1
ATOM 714 O O . TYR A 1 89 ? 12.292 0.721 -8.001 1.00 81.69 89 TYR A O 1
ATOM 722 N N . ARG A 1 90 ? 14.507 0.462 -8.264 1.00 81.75 90 ARG A N 1
ATOM 723 C CA . ARG A 1 90 ? 14.875 1.039 -6.964 1.00 81.75 90 ARG A CA 1
ATOM 724 C C . ARG A 1 90 ? 14.274 2.427 -6.746 1.00 81.75 90 ARG A C 1
ATOM 726 O O . ARG A 1 90 ? 13.628 2.645 -5.729 1.00 81.75 90 ARG A O 1
ATOM 733 N N . LYS A 1 91 ? 14.445 3.342 -7.708 1.00 82.38 91 LYS A N 1
ATOM 734 C CA . LYS A 1 91 ? 13.905 4.709 -7.600 1.00 82.38 91 LYS A CA 1
ATOM 735 C C . LYS A 1 91 ? 12.384 4.714 -7.445 1.00 82.38 91 LYS A C 1
ATOM 737 O O . LYS A 1 91 ? 11.853 5.508 -6.676 1.00 82.38 91 LYS A O 1
ATOM 742 N N . LYS A 1 92 ? 11.684 3.825 -8.161 1.00 83.25 92 LYS A N 1
ATOM 743 C CA . LYS A 1 92 ? 10.226 3.678 -8.045 1.00 83.25 92 LYS A CA 1
ATOM 744 C C . LYS A 1 92 ? 9.811 3.141 -6.675 1.00 83.25 92 LYS A C 1
ATOM 746 O O . LYS A 1 92 ? 8.850 3.652 -6.109 1.00 83.25 92 LYS A O 1
ATOM 751 N N . VAL A 1 93 ? 10.540 2.164 -6.133 1.00 84.00 93 VAL A N 1
ATOM 752 C CA . VAL A 1 93 ? 10.283 1.614 -4.793 1.00 84.00 93 VAL A CA 1
ATOM 753 C C . VAL A 1 93 ? 10.499 2.670 -3.707 1.00 84.00 93 VAL A C 1
ATOM 755 O O . VAL A 1 93 ? 9.603 2.881 -2.897 1.00 84.00 93 VAL A O 1
ATOM 758 N N . GLU A 1 94 ? 11.620 3.397 -3.729 1.00 82.50 94 GLU A N 1
ATOM 759 C CA . GLU A 1 94 ? 11.901 4.480 -2.769 1.00 82.50 94 GLU A CA 1
ATOM 760 C C . GLU A 1 94 ? 10.821 5.573 -2.808 1.00 82.50 94 GLU A C 1
ATOM 762 O O . GLU A 1 94 ? 10.281 5.964 -1.772 1.00 82.50 94 GLU A O 1
ATOM 767 N N . ALA A 1 95 ? 10.445 6.024 -4.011 1.00 83.25 95 ALA A N 1
ATOM 768 C CA . ALA A 1 95 ? 9.387 7.015 -4.179 1.00 83.25 95 ALA A CA 1
ATOM 769 C C . ALA A 1 95 ? 8.030 6.509 -3.660 1.00 83.25 95 ALA A C 1
ATOM 771 O O . ALA A 1 95 ? 7.274 7.272 -3.054 1.00 83.25 95 ALA A O 1
ATOM 772 N N . ARG A 1 96 ? 7.719 5.223 -3.871 1.00 83.56 96 ARG A N 1
ATOM 773 C C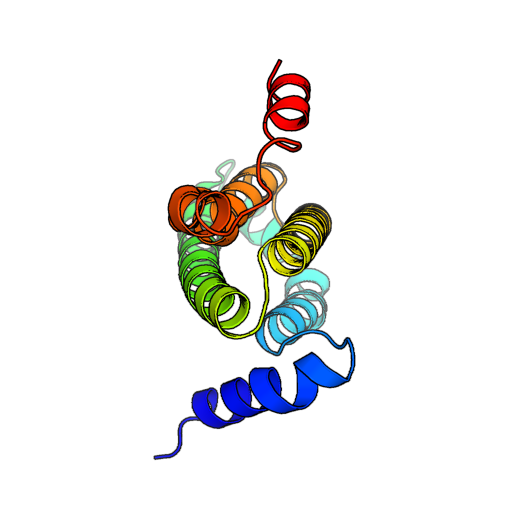A . ARG A 1 96 ? 6.467 4.612 -3.414 1.00 83.56 96 ARG A CA 1
ATOM 774 C C . ARG A 1 96 ? 6.411 4.494 -1.890 1.00 83.56 96 ARG A C 1
ATOM 776 O O . ARG A 1 96 ? 5.385 4.860 -1.324 1.00 83.56 96 ARG A O 1
ATOM 783 N N . ILE A 1 97 ? 7.496 4.060 -1.245 1.00 83.19 97 ILE A N 1
ATOM 784 C CA . ILE A 1 97 ? 7.596 3.976 0.222 1.00 83.19 97 ILE A CA 1
ATOM 785 C C . ILE A 1 97 ? 7.379 5.356 0.847 1.00 83.19 97 ILE A C 1
ATOM 787 O O . ILE A 1 97 ? 6.525 5.511 1.718 1.00 83.19 97 ILE A O 1
ATOM 791 N N . HIS A 1 98 ? 8.084 6.381 0.354 1.00 83.88 98 HIS A N 1
ATOM 792 C CA . HIS A 1 98 ? 7.937 7.740 0.875 1.00 83.88 98 HIS A CA 1
ATOM 793 C C . HIS A 1 98 ? 6.500 8.256 0.735 1.00 83.88 98 HIS A C 1
ATOM 795 O O . HIS A 1 98 ? 5.925 8.801 1.677 1.00 83.88 98 HIS A O 1
ATOM 801 N N . LYS A 1 99 ? 5.898 8.041 -0.438 1.00 80.50 99 LYS A N 1
ATOM 802 C CA . LYS A 1 99 ? 4.528 8.462 -0.716 1.00 80.50 99 LYS A CA 1
ATOM 803 C C . LYS A 1 99 ? 3.526 7.797 0.222 1.00 80.50 99 LYS A C 1
ATOM 805 O O . LYS A 1 99 ? 2.658 8.488 0.743 1.00 80.50 99 LYS A O 1
ATOM 810 N N . GLU A 1 100 ? 3.645 6.492 0.452 1.00 80.88 100 GLU A N 1
ATOM 811 C CA . GLU A 1 100 ? 2.739 5.773 1.352 1.00 80.88 100 GLU A CA 1
ATOM 812 C C . GLU A 1 100 ? 2.957 6.099 2.826 1.00 80.88 100 GLU A C 1
ATOM 814 O O . GLU A 1 100 ? 1.973 6.175 3.553 1.00 80.88 100 GLU A O 1
ATOM 819 N N . SER A 1 101 ? 4.186 6.385 3.260 1.00 81.81 101 SER A N 1
ATOM 820 C CA . SER A 1 101 ? 4.445 6.877 4.620 1.00 81.81 101 SER A CA 1
ATOM 821 C C . SER A 1 101 ? 3.730 8.210 4.870 1.00 81.81 101 SER A C 1
ATOM 823 O O . SER A 1 101 ? 2.902 8.318 5.776 1.00 81.81 101 SER A O 1
ATOM 825 N N . VAL A 1 102 ? 3.930 9.204 3.990 1.00 79.31 102 VAL A N 1
ATOM 826 C CA . VAL A 1 102 ? 3.254 10.516 4.085 1.00 79.31 102 VAL A CA 1
ATOM 827 C C . VAL A 1 102 ? 1.733 10.358 4.057 1.00 79.31 102 VAL A C 1
ATOM 829 O O . VAL A 1 102 ? 0.999 11.055 4.760 1.00 79.31 102 VAL A O 1
ATOM 832 N N . ARG A 1 103 ? 1.244 9.430 3.236 1.00 80.50 103 ARG A N 1
ATOM 833 C CA . AR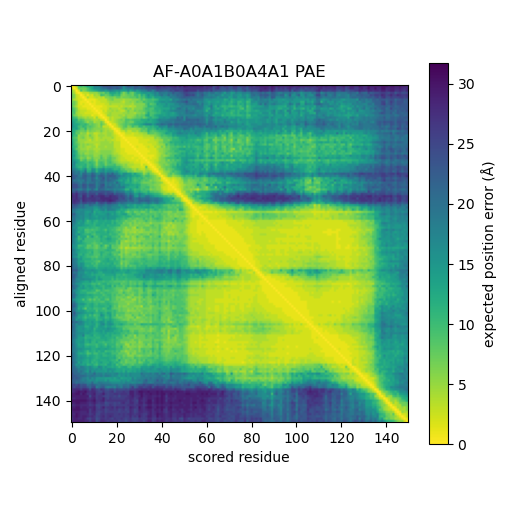G A 1 103 ? -0.179 9.184 3.052 1.00 80.50 103 ARG A CA 1
ATOM 834 C C . ARG A 1 103 ? -0.817 8.506 4.265 1.00 80.50 103 ARG A C 1
ATOM 836 O O . ARG A 1 103 ? -1.876 8.943 4.715 1.00 80.50 103 ARG A O 1
ATOM 843 N N . ALA A 1 104 ? -0.177 7.469 4.793 1.00 79.88 104 ALA A N 1
ATOM 844 C CA . ALA A 1 104 ? -0.625 6.752 5.976 1.00 79.88 104 ALA A CA 1
ATOM 845 C C . ALA A 1 104 ? -0.592 7.658 7.211 1.00 79.88 104 ALA A C 1
ATOM 847 O O . ALA A 1 104 ? -1.579 7.701 7.938 1.00 79.88 104 ALA A O 1
ATOM 848 N N . ALA A 1 105 ? 0.457 8.469 7.377 1.00 78.12 105 ALA A N 1
ATOM 849 C CA . ALA A 1 105 ? 0.558 9.442 8.463 1.00 78.12 105 ALA A CA 1
ATOM 850 C C . ALA A 1 105 ? -0.591 10.468 8.473 1.00 78.12 105 ALA A C 1
ATOM 852 O O . ALA A 1 105 ? -0.965 10.964 9.533 1.00 78.12 105 ALA A O 1
ATOM 853 N N . PHE A 1 106 ? -1.153 10.804 7.305 1.00 76.56 106 PHE A N 1
ATOM 854 C CA . PHE A 1 106 ? -2.251 11.769 7.221 1.00 76.56 106 PHE A CA 1
ATOM 855 C C . PHE A 1 106 ? -3.627 11.125 7.473 1.00 76.56 106 PHE A C 1
ATOM 857 O O . PHE A 1 106 ? -4.493 11.769 8.063 1.00 76.56 106 PHE A O 1
ATOM 864 N N . TYR A 1 107 ? -3.873 9.896 6.998 1.00 73.56 107 TYR A N 1
ATOM 865 C CA . TYR A 1 107 ? -5.230 9.308 6.997 1.00 73.56 107 TYR A CA 1
ATOM 866 C C . TYR A 1 107 ? -5.455 8.193 8.018 1.00 73.56 107 TYR A C 1
ATOM 868 O O . TYR A 1 107 ? -6.610 7.865 8.296 1.00 73.56 107 TYR A O 1
ATOM 876 N N . LEU A 1 108 ? -4.389 7.584 8.534 1.00 80.19 108 LEU A N 1
ATOM 877 C CA . LEU A 1 108 ? -4.453 6.420 9.412 1.00 80.19 108 LEU A CA 1
ATOM 878 C C . LEU A 1 108 ? -4.047 6.782 10.839 1.00 80.19 108 LEU A C 1
ATOM 880 O O . LEU A 1 108 ? -3.465 7.832 11.103 1.00 80.19 108 LEU A O 1
ATOM 884 N N . ASP A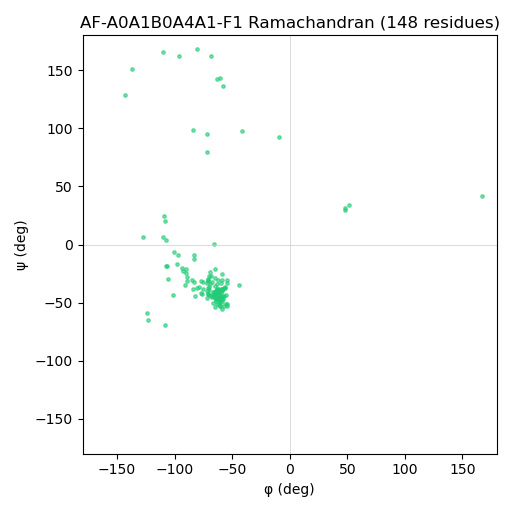 1 109 ? -4.358 5.886 11.773 1.00 83.25 109 ASP A N 1
ATOM 885 C CA . ASP A 1 109 ? -3.826 5.975 13.128 1.00 83.25 109 ASP A CA 1
ATOM 886 C C . ASP A 1 109 ? -2.289 5.894 13.109 1.00 83.25 109 ASP A C 1
ATOM 888 O O . ASP A 1 109 ? -1.714 5.131 12.328 1.00 83.25 109 ASP A O 1
ATOM 892 N N . LYS A 1 110 ? -1.633 6.656 13.990 1.00 84.00 110 LYS A N 1
ATOM 893 C CA . LYS A 1 110 ? -0.167 6.798 14.050 1.00 84.00 110 LYS A CA 1
ATOM 894 C C . LYS A 1 110 ? 0.573 5.459 14.168 1.00 84.00 110 LYS A C 1
ATOM 896 O O . LYS A 1 110 ? 1.677 5.337 13.655 1.00 84.00 110 LYS A O 1
ATOM 901 N N . ASP A 1 111 ? -0.046 4.458 14.797 1.00 86.50 111 ASP A N 1
ATOM 902 C CA . ASP A 1 111 ? 0.566 3.141 14.990 1.00 86.50 111 ASP A CA 1
ATOM 903 C C . ASP A 1 111 ? 0.387 2.247 13.742 1.00 86.50 111 ASP A C 1
ATOM 905 O O . ASP A 1 111 ? 1.043 1.219 13.612 1.00 86.50 111 ASP A O 1
ATOM 909 N N . THR A 1 112 ? -0.475 2.651 12.798 1.00 85.81 112 THR A N 1
ATOM 910 C CA . THR A 1 112 ? -0.723 1.951 11.521 1.00 85.81 112 THR A CA 1
ATOM 911 C C . THR A 1 112 ? 0.302 2.317 10.455 1.00 85.81 112 THR A C 1
ATOM 913 O O . THR A 1 112 ? 0.606 1.503 9.588 1.00 85.81 112 THR A O 1
ATOM 916 N N . GLU A 1 113 ? 0.813 3.549 10.481 1.00 88.31 113 GLU A N 1
ATOM 917 C CA . GLU A 1 113 ? 1.793 4.039 9.507 1.00 88.31 113 GLU A CA 1
ATOM 918 C C . GLU A 1 113 ? 3.033 3.140 9.398 1.00 88.31 113 GLU A C 1
ATOM 920 O O . GLU A 1 113 ? 3.278 2.648 8.291 1.00 88.31 113 GLU A O 1
ATOM 925 N N . PRO A 1 114 ? 3.740 2.799 10.496 1.00 85.75 114 PRO A N 1
ATOM 926 C CA . PRO A 1 114 ? 4.911 1.930 10.404 1.00 85.75 114 PRO A CA 1
ATOM 927 C C . PRO A 1 114 ? 4.552 0.512 9.935 1.00 85.75 114 PRO A C 1
ATOM 929 O O . PRO A 1 114 ? 5.357 -0.146 9.279 1.00 85.75 114 PRO A O 1
ATOM 932 N N . LEU A 1 115 ? 3.330 0.041 10.214 1.00 88.50 115 LEU A N 1
ATOM 933 C CA . LEU A 1 115 ? 2.849 -1.261 9.746 1.00 88.50 115 LEU A CA 1
ATOM 934 C C . LEU A 1 115 ? 2.588 -1.256 8.234 1.00 88.50 115 LEU A C 1
ATOM 936 O O . LEU A 1 115 ? 2.973 -2.195 7.540 1.00 88.50 115 LEU A O 1
ATOM 940 N N . ASN A 1 116 ? 1.970 -0.194 7.711 1.00 84.19 116 ASN A N 1
ATOM 941 C CA . ASN A 1 116 ? 1.718 -0.046 6.279 1.00 84.19 116 ASN A CA 1
ATOM 942 C C . ASN A 1 116 ? 3.026 0.114 5.497 1.00 84.19 116 ASN A C 1
ATOM 944 O O . ASN A 1 116 ? 3.200 -0.531 4.467 1.00 84.19 116 ASN A O 1
ATOM 948 N N . VAL A 1 117 ? 3.967 0.917 6.007 1.00 85.19 117 VAL A N 1
ATOM 949 C CA . VAL A 1 117 ? 5.309 1.036 5.418 1.00 85.19 117 VAL A CA 1
ATOM 950 C C . VAL A 1 117 ? 6.018 -0.316 5.414 1.00 85.19 117 VAL A C 1
ATOM 952 O O . VAL A 1 117 ? 6.551 -0.707 4.379 1.00 85.19 117 VAL A O 1
ATOM 955 N N . GLY A 1 118 ? 5.943 -1.075 6.513 1.00 84.38 118 GLY A N 1
ATOM 956 C CA . GLY A 1 118 ? 6.498 -2.427 6.586 1.00 84.38 118 GLY A CA 1
ATOM 957 C C . GLY A 1 118 ? 5.944 -3.366 5.510 1.00 84.38 118 GLY A C 1
ATOM 958 O O . GLY A 1 118 ? 6.718 -4.048 4.845 1.00 84.38 118 GLY A O 1
ATOM 959 N N . VAL A 1 119 ? 4.629 -3.347 5.266 1.00 89.19 119 VAL A N 1
ATOM 960 C CA . VAL A 1 119 ? 3.999 -4.126 4.182 1.00 89.19 119 VAL A CA 1
ATOM 961 C C . VAL A 1 119 ? 4.532 -3.712 2.807 1.00 89.19 119 VAL A C 1
ATOM 963 O O . VAL A 1 119 ? 4.899 -4.564 1.998 1.00 89.19 119 VAL A O 1
ATOM 966 N N . VAL A 1 120 ? 4.613 -2.405 2.542 1.00 84.81 120 VAL A N 1
ATOM 967 C CA . VAL A 1 120 ? 5.120 -1.874 1.265 1.00 84.81 120 VAL A CA 1
ATOM 968 C C . VAL A 1 120 ? 6.576 -2.302 1.047 1.00 84.81 120 VAL A C 1
ATOM 970 O O . VAL A 1 120 ? 6.936 -2.738 -0.047 1.00 84.81 120 VAL A O 1
ATOM 973 N N . GLU A 1 121 ? 7.418 -2.209 2.077 1.00 82.12 121 GLU A N 1
ATOM 974 C CA . GLU A 1 121 ? 8.815 -2.644 2.029 1.00 82.12 121 GLU A CA 1
ATOM 975 C C . GLU A 1 121 ? 8.950 -4.158 1.836 1.00 82.12 121 GLU A C 1
ATOM 977 O O . GLU A 1 121 ? 9.780 -4.618 1.050 1.00 82.12 121 GLU A O 1
ATOM 982 N N . ASP A 1 122 ? 8.144 -4.960 2.522 1.00 81.44 122 ASP A N 1
ATOM 983 C CA . ASP A 1 122 ? 8.221 -6.414 2.417 1.00 81.44 122 ASP A CA 1
ATOM 984 C C . ASP A 1 122 ? 7.885 -6.889 0.996 1.00 81.44 122 ASP A C 1
ATOM 986 O O . ASP A 1 122 ? 8.635 -7.683 0.410 1.00 81.44 122 ASP A O 1
ATOM 990 N N . ASP A 1 123 ? 6.813 -6.354 0.407 1.00 86.88 123 ASP A N 1
ATOM 991 C CA . ASP A 1 123 ? 6.302 -6.796 -0.892 1.00 86.88 123 ASP A CA 1
ATOM 992 C C . ASP A 1 123 ? 6.988 -6.132 -2.094 1.00 86.88 123 ASP A C 1
ATOM 994 O O . ASP A 1 123 ? 7.140 -6.775 -3.134 1.00 86.88 123 ASP A O 1
ATOM 998 N N . LEU A 1 124 ? 7.460 -4.883 -1.983 1.00 80.56 124 LEU A N 1
ATOM 999 C CA . LEU A 1 124 ? 8.203 -4.224 -3.068 1.00 80.56 124 LEU A CA 1
ATOM 1000 C C . LEU A 1 124 ? 9.714 -4.450 -2.986 1.00 80.56 124 LEU A 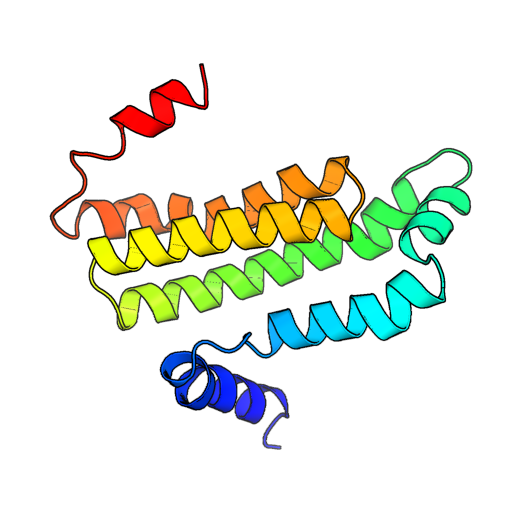C 1
ATOM 1002 O O . LEU A 1 124 ? 10.403 -4.356 -4.005 1.00 80.56 124 LEU A O 1
ATOM 1006 N N . PHE A 1 125 ? 10.259 -4.732 -1.804 1.00 77.75 125 PHE A N 1
ATOM 1007 C CA . PHE A 1 125 ? 11.702 -4.750 -1.597 1.00 77.75 125 PHE A CA 1
ATOM 1008 C C . PHE A 1 125 ? 12.217 -6.081 -1.049 1.00 77.75 125 PHE A C 1
ATOM 1010 O O . PHE A 1 125 ? 12.946 -6.771 -1.766 1.00 77.75 125 PHE A O 1
ATOM 1017 N N . LYS A 1 126 ? 11.847 -6.486 0.173 1.00 75.50 126 LYS A N 1
ATOM 1018 C CA . LYS A 1 126 ? 12.475 -7.652 0.833 1.00 75.50 126 LYS A CA 1
ATOM 1019 C C . LYS A 1 126 ? 12.231 -8.953 0.070 1.00 75.50 126 LYS A C 1
ATOM 1021 O O . LYS A 1 126 ? 13.172 -9.715 -0.153 1.00 75.50 126 LYS A O 1
ATOM 1026 N N . THR A 1 127 ? 11.012 -9.164 -0.424 1.00 79.25 127 THR A N 1
ATOM 1027 C CA . THR A 1 127 ? 10.638 -10.357 -1.206 1.00 79.25 127 THR A CA 1
ATOM 1028 C C . THR A 1 127 ? 11.418 -10.476 -2.519 1.00 79.25 127 THR A C 1
ATOM 1030 O O . THR A 1 127 ? 11.716 -11.579 -2.978 1.00 79.25 127 THR A O 1
ATOM 1033 N N . HIS A 1 128 ? 11.807 -9.347 -3.113 1.00 74.19 128 HIS A N 1
ATOM 1034 C CA . HIS A 1 128 ? 12.474 -9.299 -4.416 1.00 74.19 128 HIS A CA 1
ATOM 1035 C C . HIS A 1 128 ? 13.964 -8.952 -4.322 1.00 74.19 128 HIS A C 1
ATOM 1037 O O . HIS A 1 128 ? 14.635 -8.863 -5.349 1.00 74.19 128 HIS A O 1
ATOM 1043 N N . MET A 1 129 ? 14.511 -8.816 -3.109 1.00 66.62 129 MET A N 1
ATOM 1044 C CA . MET A 1 129 ? 15.881 -8.358 -2.872 1.00 66.62 129 MET A CA 1
ATOM 1045 C C . MET A 1 129 ? 16.912 -9.216 -3.613 1.00 66.62 129 MET A C 1
ATOM 1047 O O . MET A 1 129 ? 17.798 -8.670 -4.261 1.00 66.62 129 MET A O 1
ATOM 1051 N N . ARG A 1 130 ? 16.768 -10.549 -3.601 1.00 64.75 130 ARG A N 1
ATOM 1052 C CA . ARG A 1 130 ? 17.673 -11.452 -4.334 1.00 64.75 130 ARG A CA 1
ATOM 1053 C C . ARG A 1 130 ? 17.645 -11.177 -5.844 1.00 64.75 130 ARG A C 1
ATOM 1055 O O . ARG A 1 130 ? 18.692 -10.959 -6.441 1.00 64.75 130 ARG A O 1
ATOM 1062 N N . THR A 1 131 ? 16.450 -11.076 -6.421 1.00 67.94 131 THR A N 1
ATOM 1063 C CA . THR A 1 131 ? 16.221 -10.773 -7.843 1.00 67.94 131 THR A CA 1
ATOM 1064 C C . THR A 1 131 ? 16.814 -9.422 -8.250 1.00 67.94 131 THR A C 1
ATOM 1066 O O . THR A 1 131 ? 17.480 -9.313 -9.276 1.00 67.94 131 THR A O 1
ATOM 1069 N N . VAL A 1 132 ? 16.613 -8.380 -7.437 1.00 62.91 132 VAL A N 1
ATOM 1070 C CA . VAL A 1 132 ? 17.094 -7.021 -7.737 1.00 62.91 132 VAL A CA 1
ATOM 1071 C C . VAL A 1 132 ? 18.613 -6.903 -7.521 1.00 62.91 132 VAL A C 1
ATOM 1073 O O . VAL A 1 132 ? 19.276 -6.165 -8.249 1.00 62.91 132 VAL A O 1
ATOM 1076 N N . VAL A 1 133 ? 19.193 -7.639 -6.565 1.00 60.44 133 VAL A N 1
ATOM 1077 C CA . VAL A 1 133 ? 20.650 -7.685 -6.329 1.00 60.44 133 VAL A CA 1
ATOM 1078 C C . VAL A 1 133 ? 21.383 -8.416 -7.458 1.00 60.44 133 VAL A C 1
ATOM 1080 O O . VAL A 1 133 ? 22.455 -7.978 -7.885 1.00 60.44 133 VAL A O 1
ATOM 1083 N N . GLU A 1 134 ? 20.794 -9.495 -7.975 1.00 61.25 134 GLU A N 1
ATOM 1084 C CA . GLU A 1 134 ? 21.315 -10.257 -9.117 1.00 61.25 134 GLU A CA 1
ATOM 1085 C C . GLU A 1 134 ? 21.210 -9.477 -10.439 1.00 61.25 134 GLU A C 1
ATOM 1087 O O . GLU A 1 134 ? 22.059 -9.627 -11.325 1.00 61.25 134 GLU A O 1
ATOM 1092 N N . MET A 1 135 ? 20.248 -8.553 -10.550 1.00 57.34 135 MET A N 1
ATOM 1093 C CA . MET A 1 135 ? 20.227 -7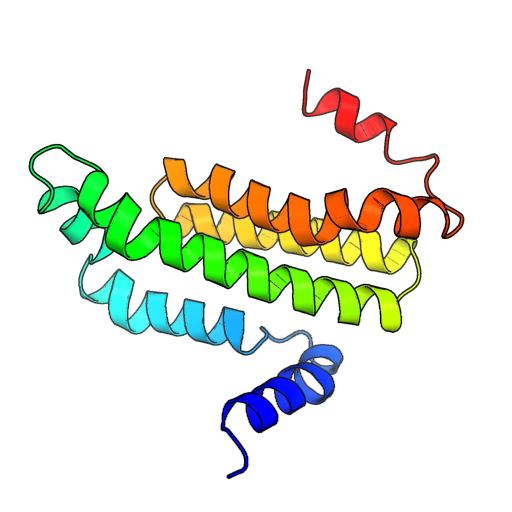.535 -11.599 1.00 57.34 135 MET A CA 1
ATOM 1094 C C . MET A 1 135 ? 21.330 -6.486 -11.342 1.00 57.34 135 MET A C 1
ATOM 1096 O O . MET A 1 135 ? 21.083 -5.409 -10.807 1.00 57.34 135 MET A O 1
ATOM 1100 N N . LYS A 1 136 ? 22.576 -6.828 -11.707 1.00 47.47 136 LYS A N 1
ATOM 1101 C CA . LYS A 1 136 ? 23.802 -5.996 -11.715 1.00 47.47 136 LYS A CA 1
ATOM 1102 C C . LYS A 1 136 ? 23.564 -4.492 -11.453 1.00 47.47 136 LYS A C 1
ATOM 1104 O O . LYS A 1 136 ? 23.334 -3.771 -12.416 1.00 47.47 136 LYS A O 1
ATOM 1109 N N . LEU A 1 137 ? 23.651 -4.035 -10.187 1.00 45.22 137 LEU A N 1
ATOM 1110 C CA . LEU A 1 137 ? 24.078 -2.680 -9.724 1.00 45.22 137 LEU A CA 1
ATOM 1111 C C . LEU A 1 137 ? 23.747 -2.405 -8.230 1.00 45.22 137 LEU A C 1
ATOM 1113 O O . LEU A 1 137 ? 23.323 -1.310 -7.852 1.00 45.22 137 LEU A O 1
ATOM 1117 N N . TRP A 1 138 ? 23.949 -3.385 -7.343 1.00 43.75 138 TRP A N 1
ATOM 1118 C CA . TRP A 1 138 ? 23.522 -3.318 -5.932 1.00 43.75 138 TRP A CA 1
ATOM 1119 C C . TRP A 1 138 ? 24.646 -3.173 -4.893 1.00 43.75 138 TRP A C 1
ATOM 1121 O O . TRP A 1 138 ? 24.466 -3.513 -3.732 1.00 43.75 138 TRP A O 1
ATOM 1131 N N . ARG A 1 139 ? 25.816 -2.635 -5.265 1.00 40.72 139 ARG A N 1
ATOM 1132 C CA . ARG A 1 139 ? 26.897 -2.380 -4.286 1.00 40.72 139 ARG A CA 1
ATOM 1133 C C . ARG A 1 139 ? 26.768 -1.064 -3.503 1.00 40.72 139 ARG A C 1
ATOM 1135 O O . ARG A 1 139 ? 27.530 -0.862 -2.573 1.00 40.72 139 ARG A O 1
ATOM 1142 N N . GLY A 1 140 ? 25.835 -0.177 -3.859 1.00 47.94 140 GLY A N 1
ATOM 1143 C CA . GLY A 1 140 ? 25.769 1.176 -3.280 1.00 47.94 140 GLY A CA 1
ATOM 1144 C C . GLY A 1 140 ? 24.773 1.393 -2.134 1.00 47.94 140 GLY A C 1
ATOM 1145 O O . GLY A 1 140 ? 24.889 2.393 -1.444 1.00 47.94 140 GLY A O 1
ATOM 1146 N N . VAL A 1 141 ? 23.794 0.503 -1.928 1.00 45.66 141 VAL A N 1
ATOM 1147 C CA . VAL A 1 141 ? 22.615 0.807 -1.078 1.00 45.66 141 VAL A C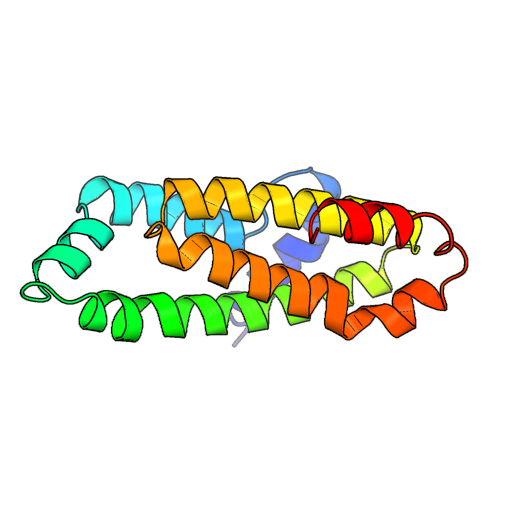A 1
ATOM 1148 C C . VAL A 1 141 ? 22.629 0.094 0.274 1.00 45.66 141 VAL A C 1
ATOM 1150 O O . VAL A 1 141 ? 22.002 0.578 1.211 1.00 45.66 141 VAL A O 1
ATOM 1153 N N . SER A 1 142 ? 23.423 -0.974 0.432 1.00 45.53 142 SER A N 1
ATOM 1154 C CA . SER A 1 142 ? 23.669 -1.568 1.760 1.00 45.53 142 SER A CA 1
ATOM 1155 C C . SER A 1 142 ? 24.186 -0.517 2.753 1.00 45.53 142 SER A C 1
ATOM 1157 O O . SER A 1 142 ? 23.802 -0.533 3.911 1.00 45.53 142 SER A O 1
ATOM 1159 N N . PHE A 1 143 ? 24.962 0.459 2.268 1.00 39.25 143 PHE A N 1
ATOM 1160 C CA . PHE A 1 143 ? 25.567 1.509 3.087 1.00 39.25 143 PHE A CA 1
ATOM 1161 C C . PHE A 1 143 ? 24.561 2.522 3.670 1.00 39.25 143 PHE A C 1
ATOM 1163 O O . PHE A 1 143 ? 24.852 3.149 4.682 1.00 39.25 143 PHE A O 1
ATOM 1170 N N . CYS A 1 144 ? 23.382 2.702 3.060 1.00 40.19 144 CYS A N 1
ATOM 1171 C CA . CYS A 1 144 ? 22.373 3.640 3.574 1.00 40.19 144 CYS A CA 1
ATOM 1172 C C . CYS A 1 144 ? 21.406 2.990 4.572 1.00 40.19 144 CYS A C 1
ATOM 1174 O O . CYS A 1 144 ? 20.912 3.680 5.458 1.00 40.19 144 CYS A O 1
ATOM 1176 N N . MET A 1 145 ? 21.161 1.680 4.466 1.00 42.16 145 MET A N 1
ATOM 1177 C CA . MET A 1 145 ? 20.300 0.960 5.415 1.00 42.16 145 MET A CA 1
ATOM 1178 C C . MET A 1 145 ? 20.958 0.799 6.792 1.00 42.16 145 MET A C 1
ATOM 1180 O O . MET A 1 145 ? 20.258 0.867 7.799 1.00 42.16 145 MET A O 1
ATOM 1184 N N . ASP A 1 146 ? 22.292 0.714 6.852 1.00 42.81 146 ASP A N 1
ATOM 1185 C CA . ASP A 1 146 ? 23.038 0.686 8.119 1.00 42.81 146 ASP A CA 1
ATOM 1186 C C . ASP A 1 146 ? 22.906 2.001 8.922 1.00 42.81 146 ASP A C 1
ATOM 1188 O O . ASP A 1 146 ? 23.083 2.001 10.137 1.00 42.81 146 ASP A O 1
ATOM 1192 N N . PHE A 1 147 ? 22.555 3.122 8.276 1.00 33.47 147 PHE A N 1
ATOM 1193 C CA . PHE A 1 147 ? 22.456 4.439 8.926 1.00 33.47 147 PHE A CA 1
ATOM 1194 C C . PHE A 1 147 ? 21.043 4.790 9.420 1.00 33.47 147 PHE A C 1
ATOM 1196 O O . PHE A 1 147 ? 20.892 5.669 10.260 1.00 33.47 147 PHE A O 1
ATOM 1203 N N . VAL A 1 148 ? 20.004 4.132 8.893 1.00 38.62 148 VAL A N 1
ATOM 1204 C CA . VAL A 1 148 ? 18.600 4.370 9.290 1.00 38.62 148 VAL A CA 1
ATOM 1205 C C . VAL A 1 148 ? 18.160 3.418 10.409 1.00 38.62 148 VAL A C 1
ATOM 1207 O O . VAL A 1 148 ? 17.251 3.743 11.165 1.00 38.62 148 VAL A O 1
ATOM 1210 N N . TYR A 1 149 ? 18.831 2.271 10.548 1.00 38.75 149 TYR A N 1
ATOM 1211 C CA . TYR A 1 149 ? 18.554 1.257 11.571 1.00 38.75 149 TYR A CA 1
ATOM 1212 C C . TYR A 1 149 ? 19.628 1.175 12.682 1.00 38.75 149 TYR A C 1
ATOM 1214 O O . TYR A 1 149 ? 19.702 0.155 13.370 1.00 38.75 149 TYR A O 1
ATOM 1222 N N . SER A 1 150 ? 20.436 2.232 12.869 1.00 34.59 150 SER A N 1
ATOM 1223 C CA . SER A 1 150 ? 21.370 2.395 14.003 1.00 34.59 150 SER A CA 1
ATOM 1224 C C . SER A 1 150 ? 20.883 3.440 15.003 1.00 34.59 150 SER A C 1
ATOM 1226 O O . SER A 1 150 ? 20.401 4.500 14.546 1.00 34.59 150 SER A O 1
#

Secondary structure (DSSP, 8-state):
---HHHHHHHHIIIIITTTTPPPHHHHHHHHIIIIIIHHH-HHHHHHHHSTT-THHIIIIIIHHHHHHHHHHHHHHHHHHHHH--HHHHHHHHHHHHHHHHHHHHHHS-TTTHHHHHHHHHHHHTGGGHHHHHHSS--SSSHHHHHHH--

Sequence (150 aa):
MVMIGGILMFMDRNYVQNRDVENVYNLGLILFRDEIVRYCNACQMLMTLGINSRLAYGNDFEKPFLAQSAAFYKFESQIFLADNNASVYRKKVEARIHKESVRAAFYLDKDTEPLNVGVVEDDLFKTHMRTVVEMKLWRGVSFCMDFVYS

Radius of gyration: 17.35 Å; Cα contacts (8 Å, |Δi|>4): 93; chains: 1; bounding box: 46×25×46 Å

Organism: Glossina pallidipes (NCBI:txid7398)

InterPro domains:
  IPR001373 Cullin, N-terminal [PF00888] (1-38)
  IPR001373 Cullin, N-terminal [PF00888] (41-136)
  IPR016159 Cullin repeat-like-containing domain superfamily [SSF74788] (1-134)
  IPR045093 Cullin [PTHR11932] (40-135)

Nearest PDB structures (foldseek):
  8u82-assembly1_C5  TM=6.681E-01  e=2.367E-08  Homo sapiens
  4hxi-assembly1_B  TM=6.858E-01  e=1.020E-07  Homo sapiens
  4eoz-assembly1_B  TM=6.798E-01  e=9.681E-08  Homo sapiens
  8u83-assembly1_C3  TM=6.565E-01  e=3.237E-08  Homo sapiens
  8u84-assembly1_C1  TM=6.532E-01  e=5.746E-08  Homo sapiens

Foldseek 3Di:
DCDPVNVLVCCQQPPCVVPVDDRPVVVVVVCCCPVPCVVPVVQVVQCVVPPNDCVSVVPVPLVVVLVVLLVVLLVVLVVLLVPDALVSLVVVLVVVLVVQLVVCCVRHDPVSSVSSSVSSCVRSPVVCVVVSVVRPDPPPCVVVVVVVVD

pLDDT: mean 70.8, std 14.02, range [33.47, 89.19]

Solvent-accessible surface area (backbone atoms only — not comparable to full-atom values): 8398 Å² total; per-residue (Å²): 134,86,50,69,66,60,58,51,52,47,42,41,68,68,52,23,74,77,63,84,49,75,41,65,69,57,47,52,50,51,48,44,38,60,71,43,40,68,67,64,42,44,66,62,45,34,46,58,72,21,80,95,32,61,60,50,36,45,63,77,41,48,50,58,48,49,54,50,50,35,58,48,34,46,53,50,35,54,53,44,59,74,76,41,56,50,71,60,40,48,55,52,48,56,54,48,48,54,52,47,38,61,49,29,60,72,75,44,58,79,81,48,23,65,53,50,40,48,41,48,44,41,37,54,38,63,75,40,41,68,65,46,48,70,40,85,77,59,86,74,56,68,71,57,55,62,65,75,77,104